Protein AF-A0A143HDJ3-F1 (afdb_monomer_lite)

Secondary structure (DSSP, 8-state):
-HHHHHHHHHHHHHHHHHHHHHHTT-EEEEEEETTTTEEEEEEE-SSEEEEEEE-SSS-S-EEEEEE--

Radius of gyration: 12.42 Å; chains: 1; bounding box: 42×20×28 Å

Foldseek 3Di:
DVLVVVLVVLVVVLVVVCVVLVVVQWDWDWDADPPQSWIWIWTHNPFWIWIWTQDPPPHRTDIDIDGDD

Organism: NCBI:txid241244

Structure (mmCIF, N/CA/C/O backbone):
data_AF-A0A143HDJ3-F1
#
_entry.id   AF-A0A143HDJ3-F1
#
loop_
_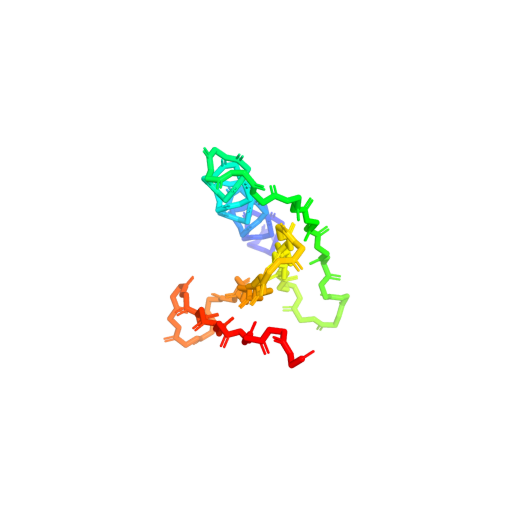atom_site.group_PDB
_atom_site.id
_atom_site.type_symbol
_atom_site.label_atom_id
_atom_site.label_alt_id
_atom_site.label_comp_id
_atom_site.label_asym_id
_atom_site.label_entity_id
_atom_site.label_seq_id
_atom_site.pdbx_PDB_ins_code
_atom_site.Cartn_x
_atom_site.Cartn_y
_atom_site.Cartn_z
_atom_site.occupancy
_atom_site.B_iso_or_equiv
_atom_site.auth_seq_id
_atom_site.auth_comp_id
_atom_site.auth_asym_id
_atom_site.auth_atom_id
_atom_site.pdbx_PDB_model_num
ATOM 1 N N . MET A 1 1 ? 20.917 -2.809 -14.375 1.00 49.47 1 MET A N 1
ATOM 2 C CA . MET A 1 1 ? 21.072 -2.216 -13.020 1.00 49.47 1 MET A CA 1
ATOM 3 C C . MET A 1 1 ? 19.934 -1.279 -12.580 1.00 49.47 1 MET A C 1
ATOM 5 O O . MET A 1 1 ? 19.645 -1.262 -11.390 1.00 49.47 1 MET A O 1
ATOM 9 N N . ARG A 1 2 ? 19.250 -0.539 -13.472 1.00 58.50 2 ARG A N 1
ATOM 10 C CA . ARG A 1 2 ? 18.242 0.485 -13.096 1.00 58.50 2 ARG A CA 1
ATOM 11 C C . ARG A 1 2 ? 16.934 -0.048 -12.467 1.00 58.50 2 ARG A C 1
ATOM 13 O O . ARG A 1 2 ? 16.315 0.645 -11.666 1.00 58.50 2 ARG A O 1
ATOM 20 N N . THR A 1 3 ? 16.531 -1.285 -12.757 1.00 67.38 3 THR A N 1
ATOM 21 C CA . THR A 1 3 ? 15.257 -1.880 -12.296 1.00 67.38 3 THR A CA 1
ATOM 22 C C . THR A 1 3 ? 15.239 -2.247 -10.809 1.00 67.38 3 THR A C 1
ATOM 24 O O . THR A 1 3 ? 14.235 -2.024 -10.138 1.00 67.38 3 THR A O 1
ATOM 27 N N . ARG A 1 4 ? 16.354 -2.743 -10.250 1.00 70.56 4 ARG A N 1
ATOM 28 C CA . ARG A 1 4 ? 16.435 -3.119 -8.821 1.00 70.56 4 ARG A CA 1
ATOM 29 C C . ARG A 1 4 ? 16.387 -1.902 -7.892 1.00 70.56 4 ARG A C 1
ATOM 31 O O . ARG A 1 4 ? 15.698 -1.935 -6.878 1.00 70.56 4 ARG A O 1
ATOM 38 N N . GLN A 1 5 ? 17.082 -0.821 -8.252 1.00 76.19 5 GLN A N 1
ATOM 39 C CA . GLN A 1 5 ? 17.023 0.442 -7.505 1.00 76.19 5 GLN A CA 1
ATOM 40 C C . GLN A 1 5 ? 15.622 1.064 -7.561 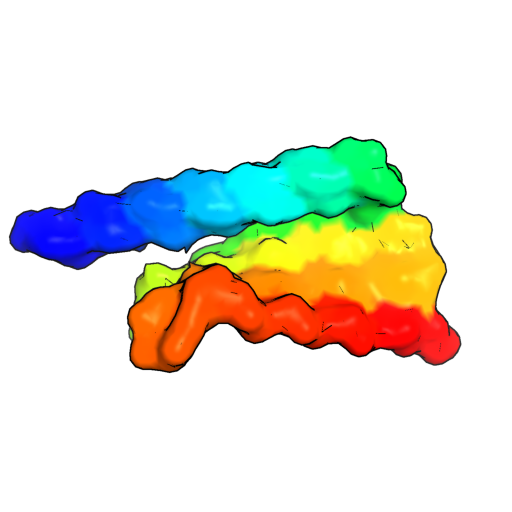1.00 76.19 5 GLN A C 1
ATOM 42 O O . GLN A 1 5 ? 15.114 1.508 -6.534 1.00 76.19 5 GLN A O 1
ATOM 47 N N . ARG A 1 6 ? 14.966 1.026 -8.730 1.00 74.75 6 ARG A N 1
ATOM 48 C CA . ARG A 1 6 ? 13.584 1.499 -8.895 1.00 74.75 6 ARG A CA 1
ATOM 49 C C . ARG A 1 6 ? 12.600 0.729 -8.009 1.00 74.75 6 ARG A C 1
ATOM 51 O O . ARG A 1 6 ? 11.852 1.357 -7.269 1.00 74.75 6 ARG A O 1
ATOM 58 N N . LEU A 1 7 ? 12.656 -0.603 -8.017 1.00 79.31 7 LEU A N 1
ATOM 59 C CA . LEU A 1 7 ? 11.830 -1.450 -7.147 1.00 79.31 7 LEU A CA 1
ATOM 60 C C . LEU A 1 7 ? 12.043 -1.145 -5.661 1.00 79.31 7 LEU A C 1
ATOM 62 O O . LEU A 1 7 ? 11.079 -1.055 -4.907 1.00 79.31 7 LEU A O 1
ATOM 66 N N . LYS A 1 8 ? 13.300 -0.944 -5.243 1.00 83.06 8 LYS A N 1
ATOM 67 C CA . LYS A 1 8 ? 13.624 -0.580 -3.858 1.00 83.06 8 LYS A CA 1
ATOM 68 C C . LYS A 1 8 ? 12.983 0.753 -3.460 1.00 83.06 8 LYS A C 1
ATOM 70 O O . LYS A 1 8 ? 12.432 0.848 -2.369 1.00 83.06 8 LYS A O 1
ATOM 75 N N . MET A 1 9 ? 13.020 1.756 -4.338 1.00 83.94 9 MET A N 1
ATOM 76 C CA . MET A 1 9 ? 12.379 3.048 -4.075 1.00 83.94 9 MET A CA 1
ATOM 77 C C . MET A 1 9 ? 10.854 2.945 -4.005 1.00 83.94 9 MET A C 1
ATOM 79 O O . MET A 1 9 ? 10.261 3.490 -3.081 1.00 83.94 9 MET A O 1
ATOM 83 N N . LEU A 1 10 ? 10.213 2.240 -4.944 1.00 84.00 10 LEU A N 1
ATOM 84 C CA . LEU A 1 10 ? 8.754 2.069 -4.938 1.00 84.00 10 LEU A CA 1
ATOM 85 C C . LEU A 1 10 ? 8.283 1.330 -3.681 1.00 84.00 10 LEU A C 1
ATOM 87 O O . LEU A 1 10 ? 7.331 1.764 -3.037 1.00 84.00 10 LEU A O 1
ATOM 91 N N . LYS A 1 11 ? 9.023 0.298 -3.261 1.00 86.12 11 LYS A N 1
ATOM 92 C CA . LYS A 1 11 ? 8.770 -0.403 -2.000 1.00 86.12 11 LYS A CA 1
ATOM 93 C C . LYS A 1 11 ? 8.831 0.544 -0.796 1.00 86.12 11 LYS A C 1
ATOM 95 O O . LYS A 1 11 ? 7.915 0.551 0.016 1.00 86.12 11 LYS A O 1
ATOM 100 N N . GLN A 1 12 ? 9.863 1.386 -0.707 1.00 87.69 12 GLN A N 1
ATOM 101 C CA . GLN A 1 12 ? 9.994 2.367 0.380 1.00 87.69 12 GLN A CA 1
ATOM 102 C C . GLN A 1 12 ? 8.860 3.400 0.390 1.00 87.69 12 GLN A C 1
ATOM 104 O O . GLN A 1 12 ? 8.435 3.847 1.454 1.00 87.69 12 GLN A O 1
ATOM 109 N N . VAL A 1 13 ? 8.369 3.807 -0.784 1.00 86.75 13 VAL A N 1
ATOM 110 C CA . VAL A 1 13 ? 7.211 4.706 -0.884 1.00 86.75 13 VAL A CA 1
ATOM 111 C C . VAL A 1 13 ? 5.950 4.008 -0.373 1.00 86.75 13 VAL A C 1
ATOM 113 O O . VAL A 1 13 ? 5.235 4.593 0.439 1.00 86.75 13 VAL A O 1
ATOM 116 N N . ALA A 1 14 ? 5.715 2.757 -0.776 1.00 87.44 14 ALA A N 1
ATOM 117 C CA . ALA A 1 14 ? 4.588 1.959 -0.297 1.00 87.44 14 ALA A CA 1
ATOM 118 C C . ALA A 1 14 ? 4.632 1.755 1.229 1.00 87.44 14 ALA A C 1
ATOM 120 O O . ALA A 1 14 ? 3.631 1.971 1.906 1.00 87.44 14 ALA A O 1
ATOM 121 N N . GLU A 1 15 ? 5.806 1.442 1.787 1.00 90.12 15 GLU A N 1
ATOM 122 C CA . GLU A 1 15 ? 6.021 1.304 3.236 1.00 90.12 15 GLU A CA 1
ATOM 123 C C . GLU A 1 15 ? 5.711 2.603 3.991 1.00 90.12 15 GLU A C 1
ATOM 125 O O . GLU A 1 15 ? 5.032 2.578 5.017 1.00 90.12 15 GLU A O 1
ATOM 130 N N . LYS A 1 16 ? 6.134 3.760 3.464 1.00 89.56 16 LYS A N 1
ATOM 131 C CA . LYS A 1 16 ? 5.811 5.064 4.064 1.00 89.56 16 LYS A CA 1
ATOM 132 C C . LYS A 1 16 ? 4.312 5.358 4.057 1.00 89.56 16 LYS A C 1
ATOM 134 O O . LYS A 1 16 ? 3.818 5.944 5.018 1.00 89.56 16 LYS A O 1
ATOM 139 N N . GLN A 1 17 ? 3.596 4.992 2.994 1.00 87.25 17 GLN A N 1
ATOM 140 C CA . GLN A 1 17 ? 2.148 5.208 2.925 1.00 87.25 17 GL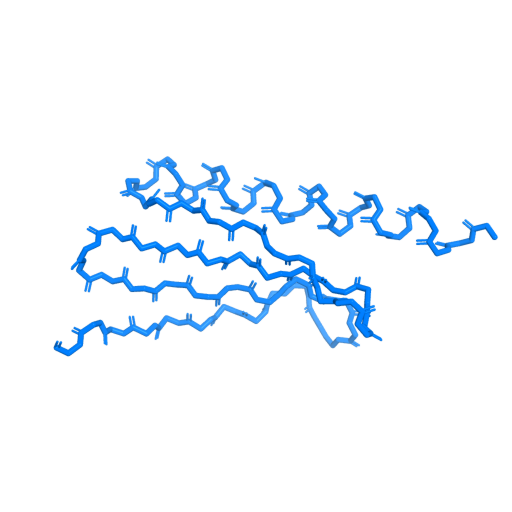N A CA 1
ATOM 141 C C . GLN A 1 17 ? 1.387 4.262 3.854 1.00 87.25 17 GLN A C 1
ATOM 143 O O . GLN A 1 17 ? 0.512 4.710 4.591 1.00 87.25 17 GLN A O 1
ATOM 148 N N . ALA A 1 18 ? 1.781 2.990 3.900 1.00 89.56 18 ALA A N 1
ATOM 149 C CA . ALA A 1 18 ? 1.242 2.022 4.849 1.00 89.56 18 ALA A CA 1
ATOM 150 C C . ALA A 1 18 ? 1.435 2.487 6.302 1.00 89.56 18 ALA A C 1
ATOM 152 O O . ALA A 1 18 ? 0.497 2.465 7.091 1.00 89.56 18 ALA A O 1
ATOM 153 N N . LEU A 1 19 ? 2.621 3.004 6.643 1.00 91.44 19 LEU A N 1
ATOM 154 C CA . LEU A 1 19 ? 2.908 3.497 7.991 1.00 91.44 19 LEU A CA 1
ATOM 155 C C . LEU A 1 19 ? 2.052 4.714 8.374 1.00 91.44 19 LEU A C 1
ATOM 157 O O . LEU A 1 19 ? 1.577 4.791 9.505 1.00 91.44 19 LEU A O 1
ATOM 161 N N . LYS A 1 20 ? 1.802 5.636 7.435 1.00 89.94 20 LYS A N 1
ATOM 162 C CA . LYS A 1 20 ? 0.869 6.753 7.654 1.00 89.94 20 LYS A CA 1
ATOM 163 C C . LYS A 1 20 ? -0.546 6.250 7.930 1.00 89.94 20 LYS A C 1
ATOM 165 O O . LYS A 1 20 ? -1.152 6.674 8.905 1.00 89.94 20 LYS A O 1
ATOM 170 N N . LEU A 1 21 ? -1.048 5.336 7.102 1.00 88.00 21 LEU A N 1
ATOM 171 C CA . LEU A 1 21 ? -2.392 4.766 7.237 1.00 88.00 21 LEU A CA 1
ATOM 172 C C . LEU A 1 21 ? -2.551 3.958 8.533 1.00 88.00 21 LEU A C 1
ATOM 174 O O . LEU A 1 21 ? -3.563 4.109 9.214 1.00 88.00 21 LEU A O 1
ATOM 178 N N . ASN A 1 22 ? -1.523 3.211 8.942 1.00 89.25 22 ASN A N 1
ATOM 179 C CA . ASN A 1 22 ? -1.477 2.566 10.257 1.00 89.25 22 ASN A CA 1
ATOM 180 C C . ASN A 1 22 ? -1.587 3.590 11.395 1.00 89.25 22 ASN A C 1
ATOM 182 O O . ASN A 1 22 ? -2.320 3.363 12.354 1.00 89.25 22 ASN A O 1
ATOM 186 N N . GLY A 1 23 ? -0.916 4.741 11.274 1.00 88.62 23 GLY A N 1
ATOM 187 C CA . GLY A 1 23 ? -1.041 5.849 12.228 1.00 88.62 23 GLY A CA 1
ATOM 188 C C . GLY A 1 23 ? -2.456 6.436 12.322 1.00 88.62 23 GLY A C 1
ATOM 189 O O . GLY A 1 23 ? -2.829 6.956 13.368 1.00 88.62 23 GLY A O 1
ATOM 190 N N . PHE A 1 24 ? -3.262 6.304 11.265 1.00 88.00 24 PHE A N 1
ATOM 191 C CA . PHE A 1 24 ? -4.680 6.683 11.245 1.00 88.00 24 PHE A CA 1
ATOM 192 C C . PHE A 1 24 ? -5.629 5.557 11.696 1.00 88.00 24 PHE A C 1
ATOM 194 O O . PHE A 1 24 ? -6.845 5.720 11.626 1.00 88.00 24 PHE A O 1
ATOM 201 N N . GLY A 1 25 ? -5.101 4.420 12.160 1.00 90.06 25 GLY A N 1
ATOM 202 C CA . GLY A 1 25 ? -5.899 3.291 12.645 1.00 90.06 25 GLY A CA 1
ATOM 203 C C . GLY A 1 25 ? -6.387 2.334 11.554 1.00 90.06 25 GLY A C 1
ATOM 204 O O . GLY A 1 25 ? -7.277 1.526 11.811 1.00 90.06 25 GLY A O 1
ATOM 205 N N . TYR A 1 26 ? -5.824 2.403 10.347 1.00 91.69 26 TYR A N 1
ATOM 206 C CA . TYR A 1 26 ? -6.066 1.399 9.315 1.00 91.69 26 TYR A CA 1
ATOM 207 C C . TYR A 1 26 ? -5.151 0.194 9.503 1.00 91.69 26 TYR A C 1
ATOM 209 O O . TYR A 1 26 ? -3.980 0.337 9.837 1.00 91.69 26 TYR A O 1
ATOM 217 N N . ASN A 1 27 ? -5.655 -0.998 9.210 1.00 91.88 27 ASN A N 1
ATOM 218 C CA . ASN A 1 27 ? -4.826 -2.171 8.998 1.00 91.88 27 ASN A CA 1
ATOM 219 C C . ASN A 1 27 ? -4.349 -2.181 7.544 1.00 91.88 27 ASN A C 1
ATOM 221 O O . ASN A 1 27 ? -5.173 -2.252 6.631 1.00 91.88 27 ASN A O 1
ATOM 225 N N . THR A 1 28 ? -3.037 -2.084 7.321 1.00 92.06 28 THR A N 1
ATOM 226 C CA . THR A 1 28 ? -2.471 -1.981 5.970 1.00 92.06 28 THR A CA 1
ATOM 227 C C . THR A 1 28 ? -1.767 -3.249 5.494 1.00 92.06 28 THR A C 1
ATOM 229 O O . THR A 1 28 ? -1.097 -3.949 6.251 1.00 92.06 28 THR A O 1
ATOM 232 N N . LYS A 1 29 ? -1.873 -3.524 4.192 1.00 92.94 29 LYS A N 1
ATOM 233 C CA . LYS A 1 29 ? -1.198 -4.621 3.496 1.00 92.94 29 LYS A CA 1
ATOM 234 C C . LYS A 1 29 ? -0.569 -4.116 2.203 1.00 92.94 29 LYS A C 1
ATOM 236 O O . LYS A 1 29 ? -1.252 -3.562 1.346 1.00 92.94 29 LYS A O 1
ATOM 241 N N . ILE A 1 30 ? 0.731 -4.356 2.045 1.00 91.06 30 ILE A N 1
ATOM 242 C CA . ILE A 1 30 ? 1.476 -4.019 0.828 1.00 91.06 30 ILE A CA 1
ATOM 243 C C . ILE A 1 30 ? 1.611 -5.273 -0.034 1.00 91.06 30 ILE A C 1
ATOM 245 O O . ILE A 1 30 ? 2.125 -6.288 0.433 1.00 91.06 30 ILE A O 1
ATOM 249 N N . THR A 1 31 ? 1.200 -5.188 -1.296 1.00 90.31 31 THR A N 1
ATOM 250 C CA . THR A 1 31 ? 1.306 -6.283 -2.270 1.00 90.31 31 THR A CA 1
ATOM 251 C C . THR A 1 31 ? 2.085 -5.809 -3.491 1.00 90.31 31 THR A C 1
ATOM 253 O O . THR A 1 31 ? 1.880 -4.693 -3.963 1.00 90.31 31 THR A O 1
ATOM 256 N N . LYS A 1 32 ? 3.002 -6.635 -4.000 1.00 85.00 32 LYS A N 1
ATOM 257 C CA . LYS A 1 32 ? 3.709 -6.361 -5.256 1.00 85.00 32 LYS A CA 1
ATOM 258 C C . LYS A 1 32 ? 2.892 -6.914 -6.424 1.00 85.00 32 LYS A C 1
ATOM 260 O O . LYS A 1 32 ? 2.431 -8.048 -6.348 1.00 85.00 32 LYS A O 1
ATOM 265 N N . ILE A 1 33 ? 2.754 -6.143 -7.499 1.00 82.62 33 ILE A N 1
ATOM 266 C CA . ILE A 1 33 ? 2.183 -6.626 -8.758 1.00 82.62 33 ILE A CA 1
ATOM 267 C C . ILE A 1 33 ? 3.318 -7.253 -9.573 1.00 82.62 33 ILE A C 1
ATOM 269 O O . ILE A 1 33 ? 4.247 -6.565 -10.009 1.00 82.62 33 ILE A O 1
ATOM 273 N N . ASP A 1 34 ? 3.261 -8.573 -9.755 1.00 70.75 34 ASP A N 1
ATOM 274 C CA . ASP A 1 34 ? 4.353 -9.346 -10.360 1.00 70.75 34 ASP A CA 1
ATOM 275 C C . ASP A 1 34 ? 4.657 -8.940 -11.808 1.00 70.75 34 ASP A C 1
ATOM 277 O O . ASP A 1 34 ? 5.822 -8.933 -12.207 1.00 70.75 34 ASP A O 1
ATOM 281 N N . ASN A 1 35 ? 3.640 -8.508 -12.560 1.00 70.31 35 ASN A N 1
ATOM 282 C CA . ASN A 1 35 ? 3.775 -8.187 -13.982 1.00 70.31 35 ASN A CA 1
ATOM 283 C C . ASN A 1 35 ? 4.287 -6.766 -14.278 1.00 70.31 35 ASN A C 1
ATOM 285 O O . ASN A 1 35 ? 4.807 -6.542 -15.369 1.00 70.31 35 ASN A O 1
ATOM 289 N N . THR A 1 36 ? 4.172 -5.807 -13.351 1.00 66.19 36 THR A N 1
ATOM 290 C CA . THR A 1 36 ? 4.392 -4.378 -13.672 1.00 66.19 36 THR A CA 1
ATOM 291 C C . THR A 1 36 ? 5.465 -3.678 -12.833 1.00 66.19 36 THR A C 1
ATOM 293 O O . THR A 1 36 ? 5.823 -2.541 -13.121 1.00 66.19 36 THR A O 1
ATOM 296 N N . ASN A 1 37 ? 6.098 -4.369 -11.873 1.00 75.06 37 ASN A N 1
ATOM 297 C CA . ASN A 1 37 ? 7.035 -3.765 -10.904 1.00 75.06 37 ASN A CA 1
ATOM 298 C C . ASN A 1 37 ? 6.404 -2.666 -10.029 1.00 75.06 37 ASN A C 1
ATOM 300 O O . ASN A 1 37 ? 7.129 -1.820 -9.497 1.00 75.06 37 ASN A O 1
ATOM 304 N N . ASP A 1 38 ? 5.090 -2.728 -9.838 1.00 81.06 38 ASP A N 1
ATOM 305 C CA . ASP A 1 38 ? 4.335 -1.788 -9.017 1.00 81.06 38 ASP A CA 1
ATOM 306 C C . ASP A 1 38 ? 3.995 -2.385 -7.653 1.00 81.06 38 ASP A C 1
ATOM 308 O O . ASP A 1 38 ? 4.092 -3.597 -7.420 1.00 81.06 38 ASP A O 1
ATOM 312 N N . PHE A 1 39 ? 3.601 -1.509 -6.735 1.00 85.31 39 PHE A N 1
ATOM 313 C CA . PHE A 1 39 ? 3.141 -1.890 -5.407 1.00 85.31 39 PHE A CA 1
ATOM 314 C C . PHE A 1 39 ? 1.745 -1.333 -5.165 1.00 85.31 39 PHE A C 1
ATOM 316 O O . PHE A 1 39 ? 1.430 -0.223 -5.579 1.00 85.31 39 PHE A O 1
ATOM 323 N N . VAL A 1 40 ? 0.928 -2.090 -4.446 1.00 87.94 40 VAL A N 1
ATOM 324 C CA . VAL A 1 40 ? -0.392 -1.664 -3.991 1.00 87.94 40 VAL A CA 1
ATOM 325 C C . VAL A 1 40 ? -0.406 -1.680 -2.476 1.00 87.94 40 VAL A C 1
ATOM 327 O O . VAL A 1 40 ? 0.011 -2.662 -1.859 1.00 87.94 40 VAL A O 1
ATOM 330 N N . VAL A 1 41 ? -0.871 -0.590 -1.878 1.00 89.00 41 VAL A N 1
ATOM 331 C CA . VAL A 1 41 ? -1.145 -0.505 -0.444 1.00 89.00 41 VAL A CA 1
ATOM 332 C C . VAL A 1 41 ? -2.651 -0.574 -0.263 1.00 89.00 41 VAL A C 1
ATOM 334 O O . VAL A 1 41 ? -3.362 0.347 -0.653 1.00 89.00 41 VAL A O 1
ATOM 337 N N . HIS A 1 42 ? -3.121 -1.660 0.330 1.00 89.06 42 HIS A N 1
ATOM 338 C CA . HIS A 1 42 ? -4.490 -1.780 0.811 1.00 89.06 42 HIS A CA 1
ATOM 339 C C . HIS A 1 42 ? -4.532 -1.377 2.275 1.00 89.06 42 HIS A C 1
ATOM 341 O O . HIS A 1 42 ? -3.616 -1.707 3.026 1.00 89.06 42 HIS A O 1
ATOM 347 N N . ALA A 1 43 ? -5.580 -0.681 2.682 1.00 89.75 43 ALA A N 1
ATOM 348 C CA . ALA A 1 43 ? -5.785 -0.253 4.050 1.00 89.75 43 ALA A CA 1
ATOM 349 C C . ALA A 1 43 ? -7.270 -0.337 4.398 1.00 89.75 43 ALA A C 1
ATOM 351 O O . ALA A 1 43 ? -8.095 0.203 3.672 1.00 89.75 43 ALA A O 1
ATOM 352 N N . ASP A 1 44 ? -7.601 -0.989 5.508 1.00 89.12 44 ASP A N 1
ATOM 353 C CA . ASP A 1 44 ? -8.981 -1.157 5.981 1.00 89.12 44 ASP A CA 1
ATOM 354 C C . ASP A 1 44 ? -9.044 -0.870 7.485 1.00 89.12 44 ASP A C 1
ATOM 356 O O . ASP A 1 44 ? -8.240 -1.395 8.254 1.00 89.12 44 ASP A O 1
ATOM 360 N N . ASN A 1 45 ? -9.982 -0.029 7.914 1.00 89.69 45 ASN A N 1
ATOM 361 C CA . ASN A 1 45 ? -10.244 0.254 9.334 1.00 89.69 45 ASN A CA 1
ATOM 362 C C . ASN A 1 45 ? -11.616 -0.274 9.803 1.00 89.69 45 ASN A C 1
ATOM 364 O O . ASN A 1 45 ? -12.107 0.103 10.867 1.00 89.69 45 ASN A O 1
ATOM 368 N N . GLY A 1 46 ? -12.269 -1.112 8.995 1.00 83.88 46 GLY A N 1
ATOM 369 C CA . GLY A 1 46 ? -13.603 -1.660 9.231 1.00 83.88 46 GLY A C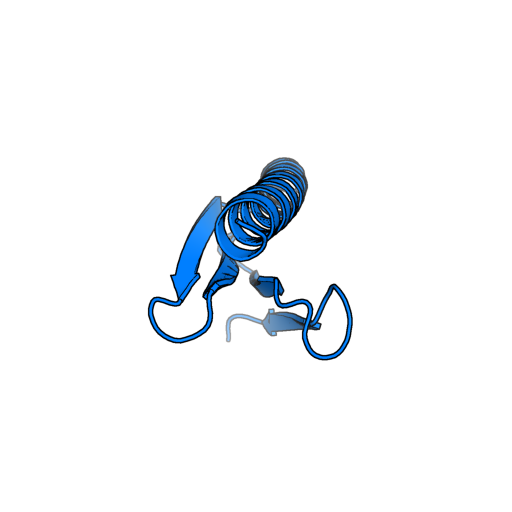A 1
ATOM 370 C C . GLY A 1 46 ? -14.748 -0.773 8.733 1.00 83.88 46 GLY A C 1
ATOM 371 O O . GLY A 1 46 ? -15.839 -1.292 8.507 1.00 83.88 46 GLY A O 1
ATOM 372 N N . LYS A 1 47 ? -14.515 0.528 8.521 1.00 83.81 47 LYS A N 1
ATOM 373 C CA . LYS A 1 47 ? -15.509 1.495 8.012 1.00 83.81 47 LYS A CA 1
ATOM 374 C C . LYS A 1 47 ? -15.198 1.961 6.593 1.00 83.81 47 LYS A C 1
ATOM 376 O O . LYS A 1 47 ? -16.103 2.214 5.801 1.00 83.81 47 LYS A O 1
ATOM 381 N N . GLU A 1 48 ? -13.918 2.096 6.289 1.00 82.75 48 GLU A N 1
ATOM 382 C CA . GLU A 1 48 ? -13.397 2.652 5.050 1.00 82.75 48 GLU A CA 1
ATOM 383 C C . GLU A 1 48 ? -12.277 1.757 4.535 1.00 82.75 48 GLU A C 1
ATOM 385 O O . GLU A 1 48 ? -11.458 1.253 5.310 1.00 82.75 48 GLU A O 1
ATOM 390 N N . GLU A 1 49 ? -12.245 1.583 3.217 1.00 87.38 49 GLU A N 1
ATOM 391 C CA . GLU A 1 49 ? -11.176 0.884 2.527 1.00 87.38 49 GLU A CA 1
ATOM 392 C C . GLU A 1 49 ? -10.447 1.866 1.605 1.00 87.38 49 GLU A C 1
ATOM 394 O O . GLU A 1 49 ? -11.047 2.620 0.835 1.00 87.38 49 GLU A O 1
ATOM 399 N N . ILE A 1 50 ? -9.123 1.876 1.690 1.00 84.81 50 ILE A N 1
ATOM 400 C CA . ILE A 1 50 ? -8.258 2.727 0.884 1.00 84.81 50 ILE A CA 1
ATOM 401 C C . ILE A 1 50 ? -7.321 1.821 0.103 1.00 84.81 50 ILE A C 1
ATOM 403 O O . ILE A 1 50 ? -6.598 1.008 0.678 1.00 84.81 50 ILE A O 1
ATOM 407 N N . THR A 1 51 ? -7.311 1.990 -1.216 1.00 86.25 51 THR A N 1
ATOM 408 C CA . THR A 1 51 ? -6.352 1.319 -2.094 1.00 86.25 51 THR A CA 1
ATOM 409 C C . THR A 1 51 ? -5.480 2.371 -2.769 1.00 86.25 51 THR A C 1
ATOM 411 O O . THR A 1 51 ? -5.977 3.286 -3.428 1.00 86.25 51 THR A O 1
ATOM 414 N N . ILE A 1 52 ? -4.166 2.260 -2.575 1.00 83.56 52 ILE A N 1
ATOM 415 C CA . ILE A 1 52 ? -3.167 3.164 -3.148 1.00 83.56 52 ILE A CA 1
ATOM 416 C C . ILE A 1 52 ? -2.302 2.384 -4.121 1.00 83.56 52 ILE A C 1
ATOM 418 O O . ILE A 1 52 ? -1.564 1.481 -3.718 1.00 83.56 52 ILE A O 1
ATOM 422 N N . PHE A 1 53 ? -2.346 2.784 -5.386 1.00 83.69 53 PHE A N 1
ATOM 423 C CA . PHE A 1 53 ? -1.420 2.296 -6.396 1.00 83.69 53 PHE A CA 1
ATOM 424 C C . PHE A 1 53 ? -0.148 3.139 -6.355 1.00 83.69 53 PHE A C 1
ATOM 426 O O . PHE A 1 53 ? -0.175 4.361 -6.508 1.00 83.69 53 PHE A O 1
ATOM 433 N N . VAL A 1 54 ? 0.971 2.469 -6.095 1.00 81.50 54 VAL A N 1
ATOM 434 C CA . VAL A 1 54 ? 2.316 3.036 -6.126 1.00 81.50 54 VAL A CA 1
ATOM 435 C C . VAL A 1 54 ? 2.973 2.560 -7.414 1.00 81.50 54 VAL A C 1
ATOM 437 O O . VAL A 1 54 ? 3.808 1.650 -7.420 1.00 81.50 54 VAL A O 1
ATOM 440 N N . ASP A 1 55 ? 2.565 3.200 -8.504 1.00 74.81 55 ASP A N 1
ATOM 441 C CA . ASP A 1 55 ? 3.278 3.193 -9.773 1.00 74.81 55 ASP A CA 1
ATOM 442 C C . ASP A 1 55 ? 3.990 4.546 -9.967 1.00 74.81 55 ASP A C 1
ATOM 444 O O . ASP A 1 55 ? 3.771 5.523 -9.247 1.00 74.81 55 ASP A O 1
ATOM 448 N N . ARG A 1 56 ? 4.932 4.594 -10.906 1.00 59.53 56 ARG A N 1
ATOM 449 C CA . ARG A 1 56 ? 5.559 5.853 -11.346 1.00 59.53 56 ARG A CA 1
ATOM 450 C C . ARG A 1 56 ? 5.355 6.081 -12.843 1.00 59.53 56 ARG A C 1
ATOM 452 O O . ARG A 1 56 ? 6.164 6.786 -13.443 1.00 59.53 56 ARG A O 1
ATOM 459 N N . GLN A 1 57 ? 4.376 5.416 -13.458 1.00 56.56 57 GLN A N 1
ATOM 460 C CA . GLN A 1 57 ? 4.168 5.548 -14.899 1.00 56.56 57 GLN A CA 1
ATOM 461 C C . GLN A 1 57 ? 3.440 6.849 -15.244 1.00 56.56 57 GLN A C 1
ATOM 463 O O . GLN A 1 57 ? 3.856 7.472 -16.214 1.00 56.56 57 GLN A O 1
ATOM 468 N N . ASP A 1 58 ? 2.513 7.328 -14.400 1.00 49.44 58 ASP A N 1
ATOM 469 C CA . ASP A 1 58 ? 1.755 8.560 -14.696 1.00 49.44 58 ASP A CA 1
ATOM 470 C C . ASP A 1 58 ? 1.798 9.653 -13.611 1.00 49.44 58 ASP A C 1
ATOM 472 O O . ASP A 1 58 ? 1.789 10.836 -13.936 1.00 49.44 58 ASP A O 1
ATOM 476 N N . SER A 1 59 ? 1.899 9.322 -12.321 1.00 42.25 59 SER A N 1
ATOM 477 C CA . SER A 1 59 ? 2.085 10.286 -11.214 1.00 42.25 59 SER A CA 1
ATOM 478 C C . SER A 1 59 ? 2.196 9.493 -9.906 1.00 42.25 59 SER A C 1
ATOM 480 O O . SER A 1 59 ? 1.598 8.426 -9.821 1.00 42.25 59 SER A O 1
ATOM 482 N N . PRO A 1 60 ? 2.917 9.944 -8.860 1.00 49.84 60 PRO A N 1
ATOM 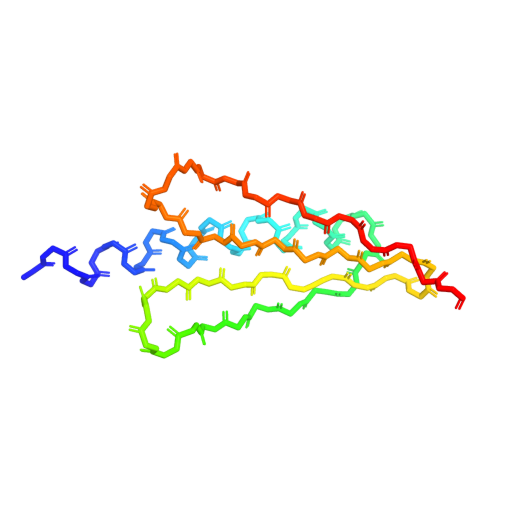483 C CA . PRO A 1 60 ? 3.289 9.066 -7.747 1.00 49.84 60 PRO A CA 1
ATOM 484 C C . PRO A 1 60 ? 2.143 8.575 -6.843 1.00 49.84 60 PRO A C 1
ATOM 486 O O . PRO A 1 60 ? 2.435 7.800 -5.934 1.00 49.84 60 PRO A O 1
ATOM 489 N N . PHE A 1 61 ? 0.885 8.993 -7.041 1.00 51.16 61 PHE A N 1
ATOM 490 C CA . PHE A 1 61 ? -0.237 8.597 -6.182 1.00 51.16 61 PHE A CA 1
ATOM 491 C C . PHE A 1 61 ? -1.573 8.585 -6.943 1.00 51.16 61 PHE A C 1
ATOM 493 O O . PHE A 1 61 ? -2.171 9.638 -7.152 1.00 51.16 61 PHE A O 1
ATOM 500 N N . HIS A 1 62 ? -2.093 7.403 -7.282 1.00 56.50 62 HIS A N 1
ATOM 501 C CA . HIS A 1 62 ? -3.535 7.230 -7.487 1.00 56.50 62 HIS A CA 1
ATOM 502 C C . HIS A 1 62 ? -4.129 6.661 -6.194 1.00 56.50 62 HIS A C 1
ATOM 504 O O . HIS A 1 62 ? -4.047 5.466 -5.912 1.00 56.50 62 HIS A O 1
ATOM 510 N N . THR A 1 63 ? -4.675 7.553 -5.368 1.00 52.59 63 THR A N 1
ATOM 511 C CA . THR A 1 63 ? -5.427 7.211 -4.152 1.00 52.59 63 THR A CA 1
ATOM 512 C C . THR A 1 63 ? -6.889 7.033 -4.525 1.00 52.59 63 THR A C 1
ATOM 514 O O . THR A 1 63 ? -7.518 7.993 -4.966 1.00 52.59 63 THR A O 1
ATOM 517 N N . TRP A 1 64 ? -7.432 5.828 -4.367 1.00 56.75 64 TRP A N 1
ATOM 518 C CA . TRP A 1 64 ? -8.865 5.575 -4.517 1.00 56.75 64 TRP A CA 1
ATOM 519 C C . TRP A 1 64 ? -9.427 5.206 -3.142 1.00 56.75 64 TRP A C 1
ATOM 521 O O . TRP A 1 64 ? -8.972 4.257 -2.500 1.00 56.75 64 TRP A O 1
ATOM 531 N N . THR A 1 65 ? -10.390 5.994 -2.665 1.00 50.22 65 THR A N 1
ATOM 532 C CA . THR A 1 65 ? -11.141 5.725 -1.437 1.00 50.22 65 THR A CA 1
ATOM 533 C C . THR A 1 65 ? -12.420 4.982 -1.8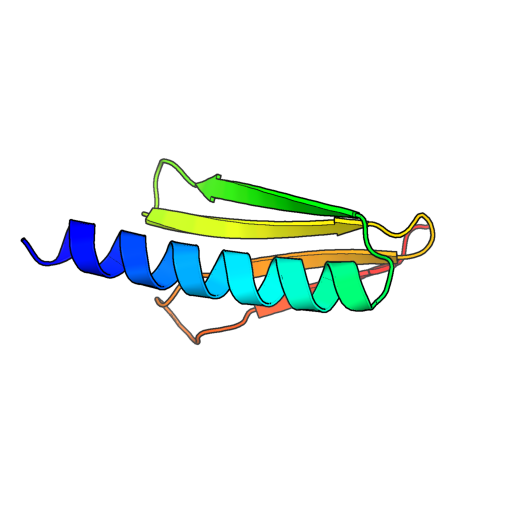03 1.00 50.22 65 THR A C 1
ATOM 535 O O . THR A 1 65 ? -13.262 5.489 -2.544 1.00 50.22 65 THR A O 1
ATOM 538 N N . LEU A 1 66 ? -12.573 3.760 -1.298 1.00 54.41 66 LEU A N 1
ATOM 539 C CA . LEU A 1 66 ? -13.794 2.979 -1.440 1.00 54.41 66 LEU A CA 1
ATOM 540 C C . LEU A 1 66 ? -14.505 2.975 -0.088 1.00 54.41 66 LEU A C 1
ATOM 542 O O . LEU A 1 66 ? -14.001 2.482 0.920 1.00 54.41 66 LEU A O 1
ATOM 546 N N . LYS A 1 67 ? -15.701 3.563 -0.050 1.00 45.28 67 LYS A N 1
ATOM 547 C CA . LYS A 1 67 ? -16.551 3.499 1.138 1.00 45.28 67 LYS A CA 1
ATOM 548 C C . LYS A 1 67 ? -17.137 2.090 1.217 1.00 45.28 67 LYS A C 1
ATOM 550 O O . LYS A 1 67 ? -17.770 1.648 0.256 1.00 45.28 67 LYS A O 1
ATOM 555 N N . LYS A 1 68 ? -16.927 1.393 2.337 1.00 50.47 68 LYS A N 1
ATOM 556 C CA . LYS A 1 68 ? -17.557 0.091 2.587 1.00 50.47 68 LYS A CA 1
ATOM 557 C C . LYS A 1 68 ? -19.075 0.323 2.639 1.00 50.47 68 LYS A C 1
ATOM 559 O O . LYS A 1 68 ? -19.527 1.186 3.392 1.00 50.47 68 LYS A O 1
ATOM 564 N N . ARG A 1 69 ? -19.823 -0.339 1.749 1.00 51.00 69 ARG A N 1
ATOM 565 C CA . ARG A 1 69 ? -21.296 -0.318 1.736 1.00 51.00 69 ARG A CA 1
ATOM 566 C C . ARG A 1 69 ? -21.851 -1.121 2.901 1.00 51.00 69 ARG A C 1
ATOM 568 O O . ARG A 1 69 ? -21.246 -2.171 3.206 1.00 51.00 69 ARG A O 1
#

Sequence (69 aa):
MRTRQRLKMLKQVAEKQALKLNGFGYNTKITKIDNTNDFVVHADNGKEEITIFVDRQDSPFHTWTLKKR

pLDDT: mean 77.05, std 15.05, range [42.25, 92.94]